Protein AF-K1TZI9-F1 (afdb_monomer_lite)

Foldseek 3Di:
DFDKDKDQAFVCNVDDFQDWDDDDPDTFFGFHAGDHGMTMTGGCPDPDRDDDDDDDD

Structure (mmCIF, N/CA/C/O backbone):
data_AF-K1TZI9-F1
#
_entry.id   AF-K1TZI9-F1
#
loop_
_atom_site.group_PDB
_atom_site.id
_atom_site.type_symbol
_atom_site.label_atom_id
_atom_site.label_alt_id
_atom_site.label_comp_id
_atom_site.label_asym_id
_atom_site.label_entity_id
_atom_site.label_seq_id
_atom_site.pdbx_PDB_ins_code
_atom_site.Cartn_x
_atom_site.Cartn_y
_atom_site.Cartn_z
_atom_site.occupancy
_atom_site.B_iso_or_equiv
_atom_site.auth_seq_id
_atom_site.auth_comp_id
_atom_site.auth_asym_id
_atom_site.auth_atom_id
_atom_site.pdbx_PDB_model_num
ATOM 1 N N . MET A 1 1 ? 6.765 11.945 -11.513 1.00 46.38 1 MET A N 1
ATOM 2 C CA . MET A 1 1 ? 5.715 12.618 -10.704 1.00 46.38 1 MET A CA 1
ATOM 3 C C . MET A 1 1 ? 5.023 11.490 -9.975 1.00 46.38 1 MET A C 1
ATOM 5 O O . MET A 1 1 ? 4.455 10.657 -10.654 1.00 46.38 1 MET A O 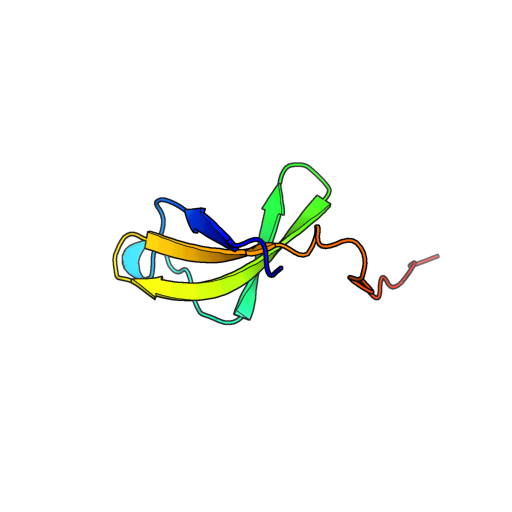1
ATOM 9 N N . ALA A 1 2 ? 5.185 11.365 -8.654 1.00 57.34 2 ALA A N 1
ATOM 10 C CA . ALA A 1 2 ? 4.882 10.111 -7.957 1.00 57.34 2 ALA A CA 1
ATOM 11 C C . ALA A 1 2 ? 3.403 9.702 -8.107 1.00 57.34 2 ALA A C 1
ATOM 13 O O . ALA A 1 2 ? 2.520 10.316 -7.506 1.00 57.34 2 ALA A O 1
ATOM 14 N N . PHE A 1 3 ? 3.138 8.654 -8.890 1.00 75.19 3 PHE A N 1
ATOM 15 C CA . PHE A 1 3 ? 1.800 8.096 -9.056 1.00 75.19 3 PHE A CA 1
ATOM 16 C C . PHE A 1 3 ? 1.381 7.369 -7.774 1.00 75.19 3 PHE A C 1
ATOM 18 O O . PHE A 1 3 ? 1.988 6.379 -7.366 1.00 75.19 3 PHE A O 1
ATOM 25 N N . SER A 1 4 ? 0.348 7.887 -7.110 1.00 85.38 4 SER A N 1
ATOM 26 C CA . SER A 1 4 ? -0.253 7.271 -5.925 1.00 85.38 4 SER A CA 1
ATOM 27 C C . SER A 1 4 ? -1.743 7.058 -6.151 1.00 85.38 4 SER A C 1
ATOM 29 O O . SER A 1 4 ? -2.406 7.899 -6.756 1.00 85.38 4 SER A O 1
ATOM 31 N N . PHE A 1 5 ? -2.272 5.956 -5.636 1.00 89.56 5 PHE A N 1
ATOM 32 C CA . PHE A 1 5 ? -3.701 5.654 -5.640 1.00 89.56 5 PHE A CA 1
ATOM 33 C C . PHE A 1 5 ? -4.152 5.251 -4.235 1.00 89.56 5 PHE A C 1
ATOM 35 O O . PHE A 1 5 ? -3.332 4.990 -3.356 1.00 89.56 5 PHE A O 1
ATOM 42 N N . THR A 1 6 ? -5.461 5.257 -4.001 1.00 93.62 6 THR A N 1
ATOM 43 C CA . THR A 1 6 ? -6.052 4.882 -2.709 1.00 93.62 6 THR A CA 1
ATOM 44 C C . THR A 1 6 ? -6.851 3.600 -2.883 1.00 93.62 6 THR A C 1
ATOM 46 O O . THR A 1 6 ? -7.527 3.439 -3.896 1.00 93.62 6 THR A O 1
ATOM 49 N N . ILE A 1 7 ? -6.766 2.704 -1.905 1.00 93.75 7 ILE A N 1
ATOM 50 C CA . ILE A 1 7 ? -7.565 1.478 -1.823 1.00 93.75 7 ILE A CA 1
ATOM 51 C C . ILE A 1 7 ? -8.599 1.596 -0.700 1.00 93.75 7 ILE A C 1
ATOM 53 O O . ILE A 1 7 ? -8.404 2.346 0.258 1.00 93.75 7 ILE A O 1
ATOM 57 N N . ASP A 1 8 ? -9.689 0.844 -0.812 1.00 96.06 8 ASP A N 1
ATOM 58 C CA . ASP A 1 8 ? -10.861 0.838 0.077 1.00 96.06 8 ASP A CA 1
ATOM 59 C C . ASP A 1 8 ? -10.700 -0.086 1.299 1.00 96.06 8 ASP A C 1
ATOM 61 O O . ASP A 1 8 ? -11.670 -0.611 1.850 1.00 96.06 8 ASP A O 1
ATOM 65 N N . LYS A 1 9 ? -9.448 -0.300 1.710 1.00 96.25 9 LYS A N 1
ATOM 66 C CA . LYS A 1 9 ? -9.051 -1.159 2.823 1.00 96.25 9 LYS A CA 1
ATOM 67 C C . LYS A 1 9 ? -8.039 -0.445 3.695 1.00 96.25 9 LYS A C 1
ATOM 69 O O . LYS A 1 9 ? -7.163 0.245 3.179 1.00 96.25 9 LYS A O 1
ATOM 74 N N . GLY A 1 10 ? -8.182 -0.585 5.009 1.00 96.31 10 GLY A N 1
ATOM 75 C CA . GLY A 1 10 ? -7.408 0.180 5.985 1.00 96.31 10 GLY A CA 1
ATOM 76 C C . GLY A 1 10 ? -6.938 -0.645 7.175 1.00 96.31 10 GLY A C 1
ATOM 77 O O . GLY A 1 10 ? -6.872 -1.873 7.118 1.00 96.31 10 GLY A O 1
ATOM 78 N N . SER A 1 11 ? -6.619 0.028 8.280 1.00 97.25 11 SER A N 1
ATOM 79 C CA . SER A 1 11 ? -6.133 -0.636 9.496 1.00 97.25 11 SER A CA 1
ATOM 80 C C . SER A 1 11 ? -7.144 -1.623 10.086 1.00 97.25 11 SER A C 1
ATOM 82 O O . SER A 1 11 ? -6.738 -2.606 10.697 1.00 97.25 11 SER A O 1
ATOM 84 N N . ASN A 1 12 ? -8.450 -1.409 9.879 1.00 97.88 12 ASN A N 1
ATOM 85 C CA . ASN A 1 12 ? -9.489 -2.346 10.323 1.00 97.88 12 ASN A CA 1
ATOM 86 C C . ASN A 1 12 ? -9.470 -3.665 9.535 1.00 97.88 12 ASN A C 1
ATOM 88 O O . ASN A 1 12 ? -9.935 -4.684 10.037 1.00 97.88 12 ASN A O 1
ATOM 92 N N . ASP A 1 13 ? -8.912 -3.647 8.324 1.00 96.81 13 ASP A N 1
ATOM 93 C CA . ASP A 1 13 ? -8.691 -4.825 7.483 1.00 96.81 13 ASP A CA 1
ATOM 94 C C . ASP A 1 13 ? -7.274 -5.406 7.666 1.00 96.81 13 ASP A C 1
ATOM 96 O O . ASP A 1 13 ? -6.884 -6.332 6.958 1.00 96.81 13 ASP A O 1
ATOM 100 N N . GLY A 1 14 ? -6.488 -4.863 8.605 1.00 96.75 14 GLY A N 1
ATOM 101 C CA . GLY A 1 14 ? -5.125 -5.306 8.901 1.00 96.75 14 GLY A CA 1
ATOM 102 C C . GLY A 1 14 ? -4.035 -4.702 8.012 1.00 96.75 14 GLY A C 1
ATOM 103 O O . GLY A 1 14 ? -2.894 -5.153 8.083 1.00 96.75 14 GLY A O 1
ATOM 104 N N . ILE A 1 15 ? -4.343 -3.687 7.193 1.00 96.94 15 ILE A N 1
ATOM 105 C CA . ILE A 1 15 ? -3.330 -3.005 6.373 1.00 96.94 15 ILE A CA 1
ATOM 106 C C . ILE A 1 15 ? -2.439 -2.121 7.250 1.00 96.94 15 ILE A C 1
ATOM 108 O O . ILE A 1 15 ? -2.919 -1.407 8.130 1.00 96.94 15 ILE A O 1
ATOM 112 N N . ALA A 1 16 ? -1.135 -2.137 6.976 1.00 96.88 16 ALA A N 1
ATOM 113 C CA . ALA A 1 16 ? -0.140 -1.303 7.638 1.00 96.88 16 ALA A CA 1
ATOM 114 C C . ALA A 1 16 ? 0.758 -0.582 6.623 1.00 96.88 16 ALA A C 1
ATOM 116 O O . ALA A 1 16 ? 0.846 -0.966 5.454 1.00 96.88 16 ALA A O 1
ATOM 117 N N . LYS A 1 17 ? 1.441 0.470 7.091 1.00 94.38 17 LYS A N 1
ATOM 118 C CA . LYS A 1 17 ? 2.516 1.120 6.330 1.00 94.38 17 LYS A CA 1
ATOM 119 C C . LYS A 1 17 ? 3.599 0.102 5.975 1.00 94.38 17 LYS A C 1
ATOM 121 O O . LYS A 1 17 ? 3.807 -0.865 6.703 1.00 94.38 17 LYS A O 1
ATOM 126 N N . ASP A 1 18 ? 4.243 0.331 4.837 1.00 92.38 18 ASP A N 1
ATOM 127 C CA . ASP A 1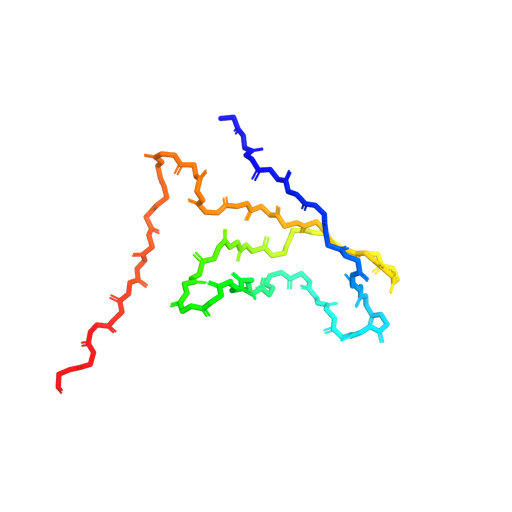 18 ? 5.304 -0.506 4.272 1.00 92.38 18 ASP A CA 1
ATOM 128 C C . ASP A 1 18 ? 4.865 -1.914 3.823 1.00 92.38 18 ASP A C 1
ATOM 130 O O . ASP A 1 18 ? 5.695 -2.731 3.426 1.00 92.38 18 ASP A O 1
ATOM 134 N N . MET A 1 19 ? 3.556 -2.199 3.798 1.00 93.81 19 MET A N 1
ATOM 135 C CA . MET A 1 19 ? 3.035 -3.403 3.148 1.00 93.81 19 MET A CA 1
ATOM 136 C C . MET A 1 19 ? 3.131 -3.304 1.621 1.00 93.81 19 MET A C 1
ATOM 138 O O . MET A 1 19 ? 2.804 -2.279 1.017 1.00 93.81 19 MET A O 1
ATOM 142 N N . ASN A 1 20 ? 3.524 -4.410 0.991 1.00 89.56 20 ASN A N 1
ATOM 143 C CA . ASN A 1 20 ? 3.549 -4.551 -0.461 1.00 89.56 20 AS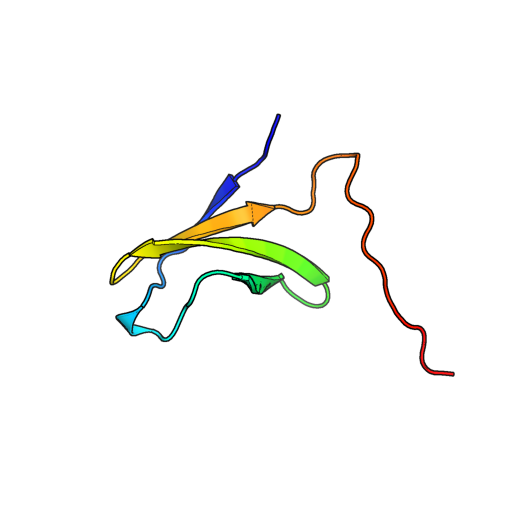N A CA 1
ATOM 144 C C . ASN A 1 20 ? 2.133 -4.743 -1.013 1.00 89.56 20 ASN A C 1
ATOM 146 O O . ASN A 1 20 ? 1.328 -5.481 -0.448 1.00 89.56 20 ASN A O 1
ATOM 150 N N . VAL A 1 21 ? 1.849 -4.126 -2.157 1.00 87.88 21 VAL A N 1
ATOM 151 C CA . VAL A 1 21 ? 0.565 -4.239 -2.858 1.00 87.88 21 VAL A CA 1
ATOM 152 C C . VAL A 1 21 ? 0.774 -4.987 -4.163 1.00 87.88 21 VAL A C 1
ATOM 154 O O . VAL A 1 21 ? 1.609 -4.589 -4.976 1.00 87.88 21 VAL A O 1
ATOM 157 N N . MET A 1 22 ? 0.004 -6.054 -4.375 1.00 86.50 22 MET A N 1
ATOM 158 C CA . MET A 1 22 ? 0.057 -6.875 -5.586 1.00 86.50 22 MET A CA 1
ATOM 159 C C . MET A 1 22 ? -1.259 -6.793 -6.364 1.00 86.50 22 MET A C 1
ATOM 161 O O . MET A 1 22 ? -2.330 -6.755 -5.761 1.00 86.50 22 MET A O 1
ATOM 165 N N . ALA A 1 23 ? -1.183 -6.810 -7.695 1.00 82.31 23 ALA A N 1
ATOM 166 C CA . ALA A 1 23 ? -2.337 -7.016 -8.567 1.00 82.31 23 ALA A CA 1
ATOM 167 C C . ALA A 1 23 ? -2.031 -8.147 -9.551 1.00 82.31 23 ALA A C 1
ATOM 169 O O . ALA A 1 23 ? -1.021 -8.122 -10.257 1.00 82.31 23 ALA A O 1
ATOM 170 N N . GLY A 1 24 ? -2.900 -9.159 -9.584 1.00 82.00 24 GLY A N 1
ATOM 171 C CA . GLY A 1 24 ? -2.642 -10.385 -10.336 1.00 82.00 24 GLY A CA 1
ATOM 172 C C . GLY A 1 24 ? -1.363 -11.072 -9.851 1.00 82.00 24 GLY A C 1
ATOM 173 O O . GLY A 1 24 ? -1.223 -11.362 -8.666 1.00 82.00 24 GLY A O 1
ATOM 174 N N . SER A 1 25 ? -0.425 -11.312 -10.767 1.00 75.25 25 SER A N 1
ATOM 175 C CA . SER A 1 25 ? 0.871 -11.943 -10.487 1.00 75.25 25 SER A CA 1
ATOM 176 C C . SER A 1 25 ? 2.023 -10.947 -10.285 1.00 75.25 25 SER A C 1
ATOM 178 O O . SER A 1 25 ? 3.180 -11.361 -10.299 1.00 75.25 25 SER A O 1
ATOM 180 N N . GLY A 1 26 ? 1.739 -9.644 -10.163 1.00 76.38 26 GLY A N 1
ATOM 181 C CA . GLY A 1 26 ? 2.756 -8.589 -10.133 1.00 76.38 26 GLY A CA 1
ATOM 182 C C . GLY A 1 26 ? 2.710 -7.705 -8.886 1.00 76.38 26 GLY A C 1
ATOM 183 O O . GLY A 1 26 ? 1.642 -7.429 -8.338 1.00 76.38 26 GLY A O 1
ATOM 184 N N . LEU A 1 27 ? 3.884 -7.219 -8.474 1.00 83.44 27 LEU A N 1
ATOM 185 C CA . LEU A 1 27 ? 4.038 -6.166 -7.468 1.00 83.44 27 LEU A CA 1
ATOM 186 C C . LEU A 1 27 ? 3.703 -4.804 -8.092 1.00 83.44 27 LEU A C 1
ATOM 188 O O . LEU A 1 27 ? 4.251 -4.437 -9.127 1.00 83.44 27 LEU A O 1
ATOM 192 N N . VAL A 1 28 ? 2.822 -4.047 -7.444 1.00 84.44 28 VAL A N 1
ATOM 193 C CA . VAL A 1 28 ? 2.262 -2.793 -7.975 1.00 84.44 28 VAL A CA 1
ATOM 194 C C . VAL A 1 28 ? 2.655 -1.577 -7.147 1.00 84.44 28 VAL A C 1
ATOM 196 O O . VAL A 1 28 ? 2.743 -0.473 -7.689 1.00 84.44 28 VAL A O 1
ATOM 199 N N . GLY A 1 29 ? 2.874 -1.741 -5.843 1.00 89.88 29 GLY A N 1
ATOM 200 C CA . GLY A 1 29 ? 3.004 -0.607 -4.935 1.00 89.88 29 GLY A CA 1
ATOM 201 C C . GLY A 1 29 ? 3.506 -0.960 -3.545 1.00 89.88 29 GLY A C 1
ATOM 202 O O . GLY A 1 29 ? 3.606 -2.129 -3.179 1.00 89.88 29 GLY A O 1
ATOM 203 N N . ILE A 1 30 ? 3.751 0.088 -2.764 1.00 92.12 30 ILE A N 1
ATOM 204 C CA . ILE A 1 30 ? 3.952 0.016 -1.317 1.00 92.12 30 ILE A CA 1
ATOM 205 C C . ILE A 1 30 ? 2.982 0.970 -0.621 1.00 92.12 30 ILE A C 1
ATOM 207 O O . ILE A 1 30 ? 2.753 2.093 -1.087 1.00 92.12 30 ILE A O 1
ATOM 211 N N . VAL A 1 31 ? 2.397 0.520 0.485 1.00 94.12 31 VAL A N 1
ATOM 212 C CA . VAL A 1 31 ? 1.508 1.337 1.312 1.00 94.12 31 VAL A CA 1
ATOM 213 C C . VAL A 1 31 ? 2.318 2.426 2.008 1.00 94.12 31 VAL A C 1
ATOM 215 O O . VAL A 1 31 ? 3.225 2.141 2.785 1.00 94.12 31 VAL A O 1
ATOM 218 N N . THR A 1 32 ? 1.977 3.686 1.748 1.00 94.44 32 THR A N 1
ATOM 219 C CA . THR A 1 32 ? 2.651 4.854 2.335 1.00 94.44 32 THR A CA 1
ATOM 220 C C . THR A 1 32 ? 1.848 5.497 3.456 1.00 94.44 32 THR A C 1
ATOM 222 O O . THR A 1 32 ? 2.427 6.143 4.329 1.00 94.44 32 THR A O 1
ATOM 225 N N . ASP A 1 33 ? 0.525 5.318 3.461 1.00 95.69 33 ASP A N 1
ATOM 226 C CA . ASP A 1 33 ? -0.343 5.828 4.517 1.00 95.69 33 ASP A CA 1
ATOM 227 C C . ASP A 1 33 ? -1.588 4.971 4.709 1.00 95.69 33 ASP A C 1
ATOM 229 O O . ASP A 1 33 ? -2.070 4.354 3.762 1.00 95.69 33 ASP A O 1
ATOM 233 N N . VAL A 1 34 ? -2.106 4.934 5.936 1.00 97.44 34 VAL A N 1
ATOM 234 C CA . VAL A 1 34 ? -3.227 4.066 6.314 1.00 97.44 34 VAL A CA 1
ATOM 235 C C . VAL A 1 34 ? -4.186 4.826 7.219 1.00 97.44 34 VAL A C 1
ATOM 237 O O . VAL A 1 34 ? -3.784 5.358 8.251 1.00 97.44 34 VAL A O 1
ATOM 240 N N . GLY A 1 35 ? -5.460 4.840 6.840 1.00 96.88 35 GLY A N 1
ATOM 241 C CA . GLY A 1 35 ? -6.578 5.192 7.705 1.00 96.88 35 GLY A CA 1
ATOM 242 C C . GLY A 1 35 ? -7.397 3.958 8.108 1.00 96.88 35 GLY A C 1
ATOM 243 O O . GLY A 1 35 ? -7.084 2.841 7.698 1.00 96.88 35 GLY A O 1
ATOM 244 N N . PRO A 1 36 ? -8.484 4.133 8.882 1.00 96.94 36 PRO A N 1
ATOM 245 C CA . PRO A 1 36 ? -9.285 3.011 9.379 1.00 96.94 36 PRO A CA 1
ATOM 246 C C . PRO A 1 36 ? -9.867 2.113 8.280 1.00 96.94 36 PRO A C 1
ATOM 248 O O . PRO A 1 36 ? -9.882 0.895 8.426 1.00 96.94 36 PRO A O 1
ATOM 251 N N . THR A 1 37 ? -10.311 2.713 7.173 1.00 97.38 37 THR A N 1
ATOM 252 C CA . THR A 1 37 ? -11.018 2.043 6.063 1.00 97.38 37 THR A CA 1
ATOM 253 C C . THR A 1 37 ? -10.414 2.357 4.692 1.00 97.38 37 THR A C 1
ATOM 255 O O . THR A 1 37 ? -11.047 2.128 3.667 1.00 97.38 37 THR A O 1
ATOM 258 N N . TRP A 1 38 ? -9.218 2.942 4.654 1.00 96.44 38 TRP A N 1
ATOM 259 C CA . TRP A 1 38 ? -8.536 3.294 3.411 1.00 96.44 38 TRP A CA 1
ATOM 260 C C . TRP A 1 38 ? -7.022 3.214 3.584 1.00 96.44 38 TRP A C 1
ATOM 262 O O . TRP A 1 38 ? -6.510 3.374 4.693 1.00 96.44 38 TRP A O 1
ATOM 272 N N . ALA A 1 39 ? -6.297 3.044 2.482 1.00 96.69 39 ALA A N 1
ATOM 273 C CA . ALA A 1 39 ? -4.842 3.141 2.468 1.00 96.69 39 ALA A CA 1
ATOM 274 C C . ALA A 1 39 ? -4.349 3.797 1.175 1.00 96.69 39 ALA A C 1
ATOM 276 O O . ALA A 1 39 ? -4.906 3.583 0.099 1.00 96.69 39 ALA A O 1
ATOM 277 N N . LYS A 1 40 ? -3.302 4.618 1.280 1.00 94.44 40 LYS A N 1
ATOM 278 C CA . LYS A 1 40 ? -2.598 5.208 0.139 1.00 94.44 40 LYS A CA 1
ATOM 279 C C . LYS A 1 40 ? -1.450 4.305 -0.267 1.00 94.44 40 LYS A C 1
ATOM 281 O O . LYS A 1 40 ? -0.635 3.899 0.560 1.00 94.44 40 LYS A O 1
ATOM 286 N N . VAL A 1 41 ? -1.368 4.052 -1.562 1.00 92.38 41 VAL A N 1
ATOM 287 C CA . VAL A 1 41 ? -0.359 3.211 -2.187 1.00 92.38 41 VAL A CA 1
ATOM 288 C C . VAL A 1 41 ? 0.440 4.073 -3.144 1.00 92.38 41 VAL A C 1
ATOM 290 O O . VAL A 1 41 ? -0.119 4.686 -4.054 1.00 92.38 41 VAL A O 1
ATOM 293 N N . ARG A 1 42 ? 1.757 4.113 -2.952 1.00 89.06 42 ARG A N 1
ATOM 294 C CA . ARG A 1 42 ? 2.673 4.660 -3.952 1.00 89.06 42 ARG A CA 1
ATOM 295 C C . ARG A 1 42 ? 2.968 3.556 -4.954 1.00 89.06 42 ARG A C 1
ATOM 297 O O . ARG A 1 42 ? 3.454 2.495 -4.561 1.00 89.06 42 ARG A O 1
ATOM 304 N N . SER A 1 43 ? 2.647 3.793 -6.222 1.00 82.88 43 SER A N 1
ATOM 305 C CA . SER A 1 43 ? 2.902 2.815 -7.270 1.00 82.88 43 SER A CA 1
ATOM 306 C C . SER A 1 43 ? 4.396 2.707 -7.564 1.00 82.88 43 SER A C 1
ATOM 308 O O . SER A 1 43 ? 5.137 3.686 -7.476 1.00 82.88 43 SER A O 1
ATOM 310 N N . ILE A 1 44 ? 4.816 1.497 -7.918 1.00 71.38 44 ILE A N 1
ATOM 311 C CA . ILE A 1 44 ? 6.139 1.195 -8.465 1.0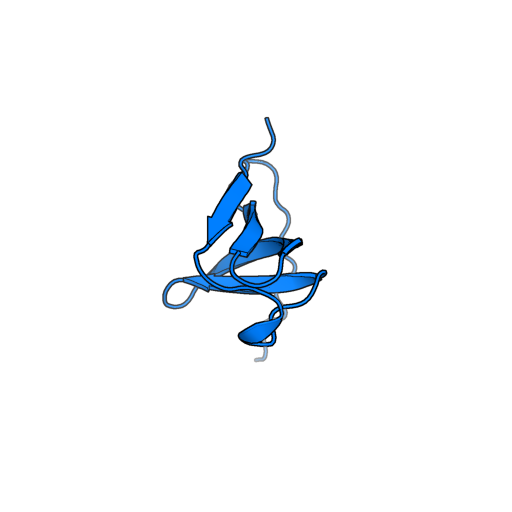0 71.38 44 ILE A CA 1
ATOM 312 C C . ILE A 1 44 ? 6.146 1.450 -9.985 1.00 71.38 44 ILE A C 1
ATOM 314 O O . ILE A 1 44 ? 7.202 1.535 -10.595 1.00 71.38 44 ILE A O 1
ATOM 318 N N . VAL A 1 45 ? 4.990 1.663 -10.619 1.00 60.47 45 VAL A N 1
ATOM 319 C CA . VAL A 1 45 ? 4.889 2.038 -12.038 1.00 60.47 45 VAL A CA 1
ATOM 320 C C . VAL A 1 45 ? 5.101 3.555 -12.198 1.00 60.47 45 VAL A C 1
ATOM 322 O O . VAL A 1 45 ? 4.209 4.307 -12.570 1.00 60.47 45 VAL A O 1
ATOM 325 N N . ASP A 1 46 ? 6.290 4.015 -11.827 1.00 49.53 46 ASP A N 1
ATOM 326 C CA . ASP A 1 46 ? 6.916 5.259 -12.288 1.00 49.53 46 ASP A CA 1
ATOM 327 C C . ASP A 1 46 ? 8.136 4.765 -13.085 1.00 49.53 46 ASP A C 1
ATOM 329 O O . ASP A 1 46 ? 8.785 3.815 -12.635 1.00 49.53 46 ASP A O 1
ATOM 333 N N . ASP A 1 47 ? 8.423 5.338 -14.260 1.00 47.84 47 ASP A N 1
ATOM 334 C CA . ASP A 1 47 ? 9.436 4.897 -15.252 1.00 47.84 47 ASP A CA 1
ATOM 335 C C . ASP A 1 47 ? 10.886 4.732 -14.712 1.00 47.84 47 ASP A C 1
ATOM 337 O O . ASP A 1 47 ? 11.826 4.499 -15.471 1.00 47.84 47 ASP A O 1
ATOM 341 N N . SER A 1 48 ? 11.101 4.832 -13.397 1.00 47.69 48 SER A N 1
ATOM 342 C CA . SER A 1 48 ? 12.380 4.689 -12.702 1.00 47.69 48 SER A CA 1
ATOM 343 C C . SER A 1 48 ? 12.402 3.666 -11.554 1.00 47.69 48 SER A C 1
ATOM 345 O O . SER A 1 48 ? 13.318 3.707 -10.726 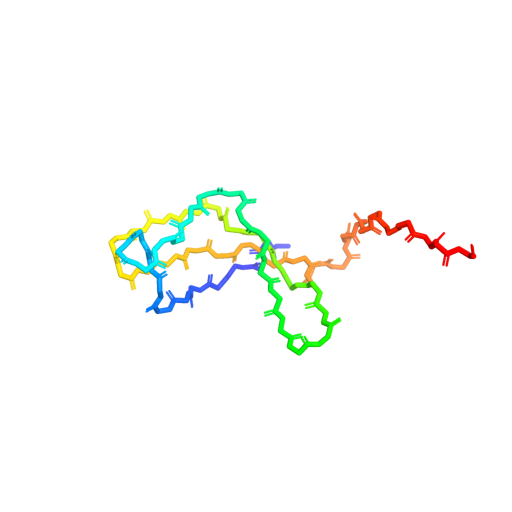1.00 47.69 48 SER A O 1
ATOM 347 N N . SER A 1 49 ? 11.422 2.771 -11.419 1.00 46.91 49 SER A N 1
ATOM 348 C CA . SER A 1 49 ? 11.429 1.839 -10.283 1.00 46.91 49 SER A CA 1
ATOM 349 C C . SER A 1 49 ? 12.307 0.607 -10.499 1.00 46.91 49 SER A C 1
ATOM 351 O O . SER A 1 49 ? 11.972 -0.316 -11.237 1.00 46.91 49 SER A O 1
ATOM 353 N N . ASN A 1 50 ? 13.419 0.564 -9.766 1.00 55.97 50 ASN A N 1
ATOM 354 C CA . ASN A 1 50 ? 14.282 -0.605 -9.640 1.00 55.97 50 ASN A CA 1
ATOM 355 C C . ASN A 1 50 ? 13.651 -1.603 -8.654 1.00 55.97 50 ASN A C 1
ATOM 357 O O . ASN A 1 50 ? 13.706 -1.395 -7.443 1.00 55.97 50 ASN A O 1
ATOM 361 N N . VAL A 1 51 ? 13.046 -2.680 -9.159 1.00 56.00 51 VAL A N 1
ATOM 362 C CA . VAL A 1 51 ? 12.564 -3.798 -8.331 1.00 56.00 51 VAL A CA 1
ATOM 363 C C . VAL A 1 51 ? 13.647 -4.872 -8.297 1.00 56.00 51 VAL A C 1
ATOM 365 O O . VAL A 1 51 ? 13.947 -5.486 -9.318 1.00 56.00 51 VAL A O 1
ATOM 368 N N . SER A 1 52 ? 14.248 -5.110 -7.132 1.00 59.44 52 SER A N 1
ATOM 369 C CA . SER A 1 52 ? 15.199 -6.209 -6.942 1.00 59.44 52 SER A CA 1
ATOM 370 C C . SER A 1 52 ? 14.441 -7.519 -6.717 1.00 59.44 52 SER A C 1
ATOM 372 O O . SER A 1 52 ? 13.872 -7.731 -5.646 1.00 59.44 52 SER A O 1
ATOM 374 N N . GLY A 1 53 ? 14.419 -8.389 -7.725 1.00 63.34 53 GLY A N 1
ATOM 375 C CA . GLY A 1 53 ? 13.930 -9.765 -7.615 1.00 63.34 53 GLY A CA 1
ATOM 376 C C . GLY A 1 53 ? 15.086 -10.754 -7.456 1.00 63.34 53 GLY A C 1
ATOM 377 O O . GLY A 1 53 ? 16.113 -10.619 -8.117 1.00 63.34 53 GLY A O 1
ATOM 378 N N . MET A 1 54 ? 14.922 -11.757 -6.593 1.00 68.62 54 MET A N 1
ATOM 379 C CA . MET A 1 54 ? 15.822 -12.909 -6.517 1.00 68.62 54 MET A CA 1
ATOM 380 C C . MET A 1 54 ? 15.238 -14.031 -7.377 1.00 68.62 54 MET A C 1
ATOM 382 O O . MET A 1 54 ? 14.134 -14.502 -7.107 1.00 68.62 54 MET A O 1
ATOM 386 N N . VAL A 1 55 ? 15.966 -14.452 -8.413 1.00 59.31 55 VAL A N 1
ATOM 387 C CA . VAL A 1 55 ? 15.630 -15.670 -9.158 1.00 59.31 55 VAL A CA 1
ATOM 388 C C . VAL A 1 55 ? 16.134 -16.853 -8.340 1.00 59.31 55 VAL A C 1
ATOM 390 O O . VAL A 1 55 ? 17.339 -17.012 -8.161 1.00 59.31 55 VAL A O 1
ATOM 393 N N . LEU A 1 56 ? 15.208 -17.654 -7.821 1.00 54.12 56 LEU A N 1
ATOM 394 C CA . LEU A 1 56 ? 15.516 -18.977 -7.289 1.00 54.12 56 LEU A CA 1
ATOM 395 C C . LEU A 1 56 ? 15.604 -19.938 -8.481 1.00 54.12 56 LEU A C 1
ATOM 397 O O . LEU A 1 56 ? 14.618 -20.119 -9.195 1.00 54.12 56 LEU A O 1
ATOM 401 N N . SER A 1 57 ? 16.800 -20.476 -8.716 1.00 56.62 57 SER A N 1
ATOM 402 C CA . SER A 1 57 ? 17.095 -21.538 -9.689 1.00 56.62 57 SER A CA 1
ATOM 403 C C . SER A 1 57 ? 17.024 -22.913 -9.048 1.00 56.62 57 SER A C 1
ATOM 405 O O . SER A 1 57 ? 17.569 -23.025 -7.925 1.00 56.62 57 SER A O 1
#

Sequence (57 aa):
MAFSFTIDKGSNDGIAKDMNVMAGSGLVGIVTDVGPTWAKVRSIVDDSSNVSGMVLS

Organism: NCBI:txid408170

pLDDT: mean 81.49, std 17.1, range [46.38, 97.88]

Radius of gyration: 12.42 Å; chains: 1; bounding box: 28×34×26 Å

Secondary structure (DSSP, 8-state):
---EEEES--GGGT--TT-EEEETTEEEEEEEEE-SS-EEEEES-STT---------

InterPro domains:
  IPR007221 Rod shape-determining protein MreC [PTHR34138] (5-56)
  IPR042177 Cell/Rod shape-determining protein MreC, domain 1 [G3DSA:2.40.10.340] (2-57)
  IPR055342 Rod shape-determining protein MreC, beta-barrel cor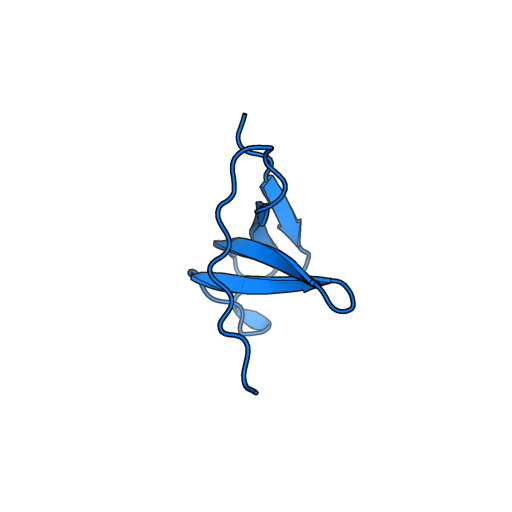e [PF04085] (4-55)